Protein AF-A0A953ECZ1-F1 (afdb_monomer)

Foldseek 3Di:
DVPQWDKDKDWQADDVNHTDIDIGTDHPPVVVVRVVVRVVSCVVDPGDPPDDPD

Structure (mmCIF, N/CA/C/O backbone):
data_AF-A0A953ECZ1-F1
#
_entry.id   AF-A0A953ECZ1-F1
#
loop_
_atom_site.group_PDB
_atom_site.id
_atom_site.type_symbol
_atom_site.label_atom_id
_atom_site.label_alt_id
_atom_site.label_comp_id
_atom_site.label_asym_id
_atom_site.label_entity_id
_atom_site.label_seq_id
_atom_site.pdbx_PDB_ins_code
_atom_site.Cartn_x
_atom_site.Cartn_y
_atom_site.Cartn_z
_atom_site.occupancy
_atom_site.B_iso_or_equiv
_atom_site.auth_seq_id
_atom_site.auth_comp_id
_atom_site.auth_asym_id
_atom_site.auth_atom_id
_atom_site.pdbx_PDB_model_num
ATOM 1 N N . PRO A 1 1 ? 14.631 9.106 -0.225 1.00 53.81 1 PRO A N 1
ATOM 2 C CA . PRO A 1 1 ? 14.459 7.740 0.336 1.00 53.81 1 PRO A CA 1
ATOM 3 C C . PRO A 1 1 ? 15.585 6.813 -0.151 1.00 53.81 1 PRO A C 1
ATOM 5 O O . PRO A 1 1 ? 15.808 6.749 -1.355 1.00 53.81 1 PRO A O 1
ATOM 8 N N . LEU A 1 2 ? 16.315 6.152 0.761 1.00 76.38 2 LEU A N 1
ATOM 9 C CA . LEU A 1 2 ? 17.626 5.517 0.503 1.00 76.38 2 LEU A CA 1
ATOM 10 C C . LEU A 1 2 ? 17.684 4.642 -0.767 1.00 76.38 2 LEU A C 1
ATOM 12 O O . LEU A 1 2 ? 18.705 4.596 -1.441 1.00 76.38 2 LEU A O 1
ATOM 16 N N . LEU A 1 3 ? 16.571 3.991 -1.117 1.00 88.75 3 LEU A N 1
ATOM 17 C CA . LEU A 1 3 ? 16.498 3.002 -2.195 1.00 88.75 3 LEU A CA 1
ATOM 18 C C . LEU A 1 3 ? 15.847 3.512 -3.494 1.00 88.75 3 LEU A C 1
ATOM 20 O O . LEU A 1 3 ? 15.828 2.786 -4.485 1.00 88.75 3 LEU A O 1
ATOM 24 N N . SER A 1 4 ? 15.341 4.753 -3.521 1.00 91.12 4 SER A N 1
ATOM 25 C CA . SER A 1 4 ? 14.619 5.329 -4.677 1.00 91.12 4 SER A CA 1
ATOM 26 C C . SER A 1 4 ? 13.471 4.445 -5.197 1.00 91.12 4 SER A C 1
ATOM 28 O O . SER A 1 4 ? 13.258 4.336 -6.405 1.00 91.12 4 SER A O 1
ATOM 30 N N . LEU A 1 5 ? 12.771 3.778 -4.280 1.00 96.12 5 LEU A N 1
ATOM 31 C CA . LEU A 1 5 ? 11.599 2.961 -4.576 1.00 96.12 5 LEU A CA 1
ATOM 32 C C . LEU A 1 5 ? 10.321 3.779 -4.357 1.00 96.12 5 LEU A C 1
ATOM 34 O O . LEU A 1 5 ? 10.286 4.568 -3.403 1.00 96.12 5 LEU A O 1
ATOM 38 N N . PRO A 1 6 ? 9.290 3.602 -5.199 1.00 96.75 6 PRO A N 1
ATOM 39 C CA . PRO A 1 6 ? 7.985 4.191 -4.955 1.00 96.75 6 PRO A CA 1
ATOM 40 C C . PRO A 1 6 ? 7.303 3.503 -3.769 1.00 96.75 6 PRO A C 1
ATOM 42 O O . PRO A 1 6 ? 7.534 2.321 -3.486 1.00 96.75 6 PRO A O 1
ATOM 45 N N . GLY A 1 7 ? 6.438 4.245 -3.085 1.00 96.69 7 GLY A N 1
ATOM 46 C CA . GLY A 1 7 ? 5.637 3.721 -1.991 1.00 96.69 7 GLY A CA 1
ATOM 47 C C . GLY A 1 7 ? 4.294 4.430 -1.872 1.00 96.69 7 GLY A C 1
ATOM 48 O O . GLY A 1 7 ? 4.152 5.571 -2.304 1.00 96.69 7 GLY A O 1
ATOM 49 N N . LEU A 1 8 ? 3.322 3.735 -1.283 1.00 96.88 8 LEU A N 1
ATOM 50 C CA . LEU A 1 8 ? 1.967 4.221 -1.032 1.00 96.88 8 LEU A CA 1
ATOM 51 C 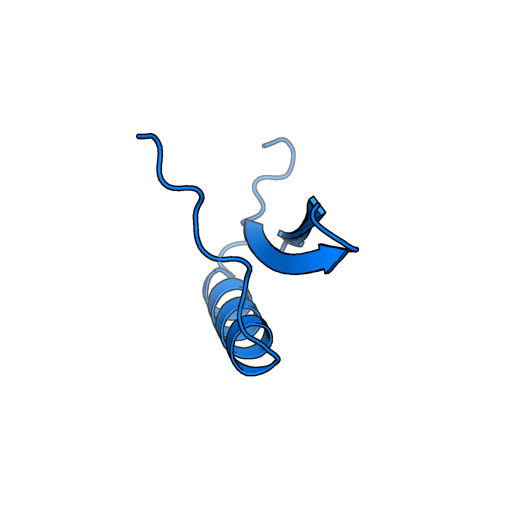C . LEU A 1 8 ? 1.551 3.845 0.394 1.00 96.88 8 LEU A C 1
ATOM 53 O O . LEU A 1 8 ? 1.672 2.684 0.781 1.00 96.88 8 LEU A O 1
ATOM 57 N N . THR A 1 9 ? 1.065 4.815 1.165 1.00 94.94 9 THR A N 1
ATOM 58 C CA . THR A 1 9 ? 0.475 4.572 2.489 1.00 94.94 9 THR A CA 1
ATOM 59 C C . THR A 1 9 ? -1.031 4.463 2.352 1.00 94.94 9 THR A C 1
ATOM 61 O O . THR A 1 9 ? -1.648 5.349 1.764 1.00 94.94 9 THR A O 1
ATOM 64 N N . VAL A 1 10 ? -1.619 3.418 2.930 1.00 91.88 10 VAL A N 1
ATOM 65 C CA . VAL A 1 10 ? -3.075 3.213 2.951 1.00 91.88 10 VAL A CA 1
ATOM 66 C C . VAL A 1 10 ? -3.564 2.913 4.363 1.00 91.88 10 VAL A C 1
ATOM 68 O O . VAL A 1 10 ? -2.850 2.306 5.165 1.00 91.88 10 VAL A O 1
ATOM 71 N N . SER A 1 11 ? -4.792 3.325 4.663 1.00 89.94 11 SER A N 1
ATOM 72 C CA . SER A 1 11 ? -5.497 2.960 5.892 1.00 89.94 11 SER A CA 1
ATOM 73 C C . SER A 1 11 ? -6.233 1.639 5.694 1.00 89.94 11 SER A C 1
ATOM 75 O O . SER A 1 11 ? -6.894 1.442 4.683 1.00 89.94 11 SER A O 1
ATOM 77 N N . THR A 1 12 ? -6.149 0.742 6.672 1.00 90.00 12 THR A N 1
ATOM 78 C CA . THR A 1 12 ? -6.750 -0.603 6.606 1.00 90.00 12 THR A CA 1
ATOM 79 C C . THR A 1 12 ? -7.886 -0.795 7.612 1.00 90.00 12 THR A C 1
ATOM 81 O O . THR A 1 12 ? -8.354 -1.912 7.807 1.00 90.00 12 THR A O 1
ATOM 84 N N . GLY A 1 13 ? -8.314 0.281 8.278 1.00 86.88 13 GLY A N 1
ATOM 85 C CA . GLY A 1 13 ? -9.412 0.283 9.245 1.00 86.88 13 GLY A CA 1
ATOM 86 C C . GLY A 1 13 ? -8.97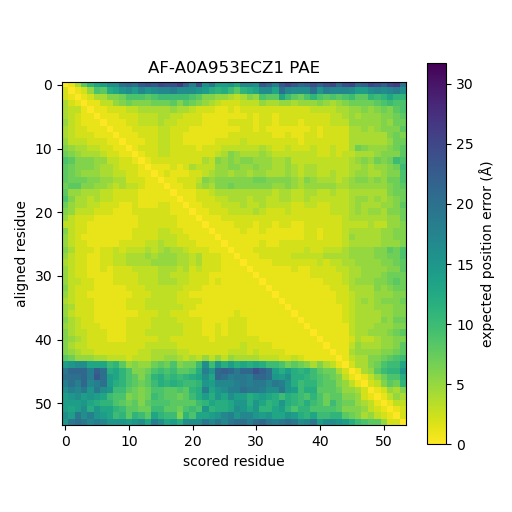9 0.701 10.650 1.00 86.88 13 GLY A C 1
ATOM 87 O O . GLY A 1 13 ? -7.979 1.402 10.829 1.00 86.88 13 GLY A O 1
ATOM 88 N N . LEU A 1 14 ? -9.761 0.282 11.648 1.00 86.88 14 LEU A N 1
ATOM 89 C CA . LEU A 1 14 ? -9.534 0.570 13.064 1.00 86.88 14 LEU A CA 1
ATOM 90 C C . LEU A 1 14 ? -9.258 -0.716 13.853 1.00 86.88 14 LEU A C 1
ATOM 92 O O . LEU A 1 14 ? -9.907 -1.739 13.637 1.00 86.88 14 LEU A O 1
ATOM 96 N N . VAL A 1 15 ? -8.366 -0.631 14.840 1.00 87.88 15 VAL A N 1
ATOM 97 C CA . VAL A 1 15 ? -8.299 -1.579 15.959 1.00 87.88 15 VAL A CA 1
ATOM 98 C C . VAL A 1 15 ? -8.874 -0.872 17.182 1.00 87.88 15 VAL A C 1
ATOM 100 O O . VAL A 1 15 ? -8.252 0.021 17.759 1.00 87.88 15 VAL A O 1
ATOM 103 N N . GLY A 1 16 ? -10.113 -1.218 17.538 1.00 87.88 16 GLY A N 1
ATOM 104 C CA . GLY A 1 16 ? -10.901 -0.424 18.481 1.00 87.88 16 GLY A CA 1
ATOM 105 C C . GLY A 1 16 ? -11.188 0.962 17.901 1.00 87.88 16 GLY A C 1
ATOM 106 O O . GLY A 1 16 ? -11.883 1.077 16.897 1.00 87.88 16 GLY A O 1
ATOM 107 N N . THR A 1 17 ? -10.633 2.006 18.517 1.00 85.56 17 THR A N 1
ATOM 108 C CA . THR A 1 17 ? -10.737 3.406 18.059 1.00 85.56 17 THR A CA 1
ATOM 109 C C . THR A 1 17 ? -9.458 3.921 17.394 1.00 85.56 17 THR A C 1
ATOM 111 O O . THR A 1 17 ? -9.368 5.104 17.078 1.00 85.56 17 THR A O 1
ATOM 114 N N . VAL A 1 18 ? -8.442 3.070 17.217 1.00 87.31 18 VAL A N 1
ATOM 115 C CA . VAL A 1 18 ? -7.120 3.482 16.724 1.00 87.31 18 VAL A CA 1
ATOM 116 C C . VAL A 1 18 ? -6.989 3.159 15.234 1.00 87.31 18 VAL A C 1
ATOM 118 O O . VAL A 1 18 ? -7.155 1.991 14.871 1.00 87.31 18 VAL A O 1
ATOM 121 N N . PRO A 1 19 ? -6.677 4.138 14.362 1.00 87.38 19 PRO A N 1
ATOM 122 C CA . PRO A 1 19 ? -6.460 3.882 12.945 1.00 87.38 19 PRO A CA 1
ATOM 123 C C . PRO A 1 19 ? -5.175 3.099 12.710 1.00 87.38 19 PRO A C 1
ATOM 125 O O . PRO A 1 19 ? -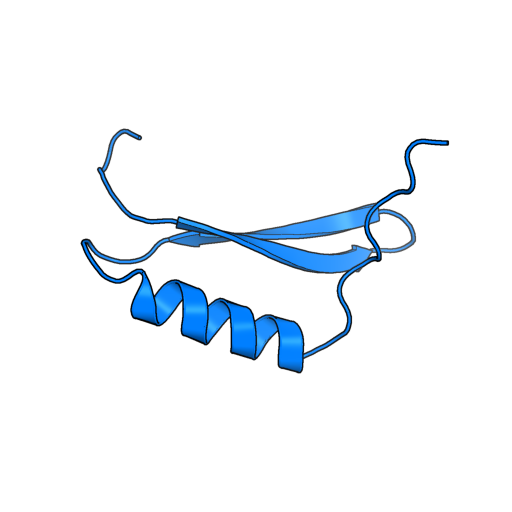4.123 3.405 13.270 1.00 87.38 19 PRO A O 1
ATOM 128 N N . VAL A 1 20 ? -5.275 2.093 11.845 1.00 89.81 20 VAL A N 1
ATOM 129 C CA . VAL A 1 20 ? -4.147 1.272 11.407 1.00 89.81 20 VAL A CA 1
ATOM 130 C C . VAL A 1 20 ? -3.982 1.423 9.901 1.00 89.81 20 VAL A C 1
ATOM 132 O O . VAL A 1 20 ? -4.956 1.538 9.155 1.00 89.81 20 VAL A O 1
ATOM 135 N N . GLY A 1 21 ? -2.730 1.448 9.456 1.00 90.81 21 GLY A N 1
ATOM 136 C CA . GLY A 1 21 ? -2.377 1.520 8.048 1.00 90.81 21 GLY A CA 1
ATOM 137 C C . GLY A 1 21 ? -1.118 0.725 7.740 1.00 90.81 21 GLY A C 1
ATOM 138 O O . GLY A 1 21 ? -0.409 0.270 8.640 1.00 90.81 21 GLY A O 1
ATOM 139 N N . VAL A 1 22 ? -0.846 0.569 6.451 1.00 93.75 22 VAL A N 1
ATOM 140 C CA . VAL A 1 22 ? 0.327 -0.138 5.933 1.00 93.75 22 VAL A CA 1
ATOM 141 C C . VAL A 1 22 ? 1.057 0.722 4.905 1.0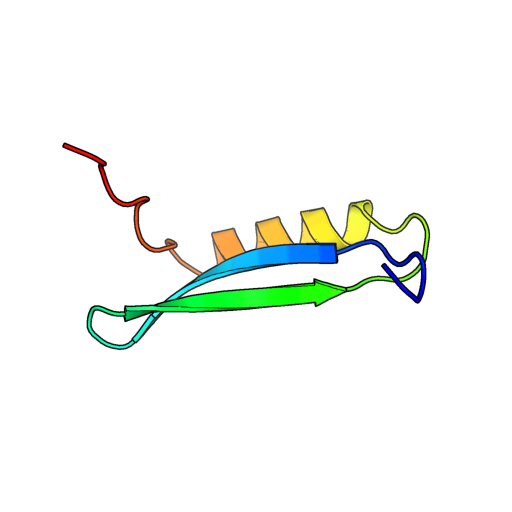0 93.75 22 VAL A C 1
ATOM 143 O O . VAL A 1 22 ? 0.446 1.527 4.201 1.00 93.75 22 VAL A O 1
ATOM 146 N N . GLN A 1 23 ? 2.376 0.538 4.816 1.00 96.19 23 GLN A N 1
ATOM 147 C CA . GLN A 1 23 ? 3.223 1.133 3.784 1.00 96.19 23 GLN A CA 1
ATOM 148 C C . GLN A 1 23 ? 3.499 0.086 2.706 1.00 96.19 23 GLN A C 1
ATOM 150 O O . GLN A 1 23 ? 4.230 -0.879 2.931 1.00 96.19 23 GLN A O 1
ATOM 155 N N . LEU A 1 24 ? 2.953 0.305 1.519 1.00 96.56 24 LEU A N 1
ATOM 156 C CA . LEU A 1 24 ? 3.269 -0.467 0.328 1.00 96.56 24 LEU A CA 1
ATOM 157 C C . LEU A 1 24 ? 4.562 0.069 -0.294 1.00 96.56 24 LEU A C 1
ATOM 159 O O . LEU A 1 24 ? 4.787 1.282 -0.327 1.00 96.56 24 LEU A O 1
ATOM 163 N N . VAL A 1 25 ? 5.406 -0.829 -0.798 1.00 97.06 25 VAL A N 1
ATOM 164 C CA . VAL A 1 25 ? 6.643 -0.503 -1.523 1.00 97.06 25 VAL A CA 1
ATOM 165 C C . VAL A 1 25 ? 6.706 -1.387 -2.758 1.00 97.06 25 VAL A C 1
ATOM 167 O O . VAL A 1 25 ? 6.516 -2.598 -2.659 1.00 97.06 25 VAL A O 1
ATOM 170 N N . ALA A 1 26 ? 6.980 -0.793 -3.916 1.00 97.00 26 ALA A N 1
ATOM 171 C CA . ALA A 1 26 ? 7.093 -1.520 -5.176 1.00 97.00 26 ALA A CA 1
ATOM 172 C C . ALA A 1 26 ? 8.478 -1.344 -5.812 1.00 97.00 26 ALA A C 1
ATOM 174 O O . ALA A 1 26 ? 9.316 -0.567 -5.347 1.00 97.00 26 ALA A O 1
ATOM 175 N N . GLY A 1 27 ? 8.727 -2.092 -6.891 1.00 96.56 27 GLY A N 1
ATOM 176 C CA . GLY A 1 27 ? 9.882 -1.863 -7.758 1.00 96.56 27 GLY A CA 1
ATOM 177 C C . GLY A 1 27 ? 9.839 -0.478 -8.417 1.00 96.56 27 GLY A C 1
ATOM 178 O O . GLY A 1 27 ? 8.817 0.203 -8.407 1.00 96.56 27 GLY A O 1
ATOM 179 N N . ARG A 1 28 ? 10.960 -0.050 -9.007 1.00 95.44 28 ARG A N 1
ATOM 180 C CA . ARG A 1 28 ? 11.057 1.258 -9.681 1.00 95.44 28 ARG A CA 1
ATOM 181 C C . ARG A 1 28 ? 10.015 1.391 -10.793 1.00 95.44 28 ARG A C 1
ATOM 183 O O . ARG A 1 28 ? 9.843 0.452 -11.567 1.00 95.44 28 ARG A O 1
ATOM 190 N N . TYR A 1 29 ? 9.403 2.574 -10.888 1.00 95.00 29 TYR A N 1
ATOM 191 C CA . TYR A 1 29 ? 8.415 2.931 -11.915 1.00 95.00 29 TYR A CA 1
ATOM 192 C C . TYR A 1 29 ? 7.147 2.059 -11.900 1.00 95.00 29 TYR A C 1
ATOM 194 O O . TYR A 1 29 ? 6.497 1.898 -12.933 1.00 95.00 29 TYR A O 1
ATOM 202 N N . ARG A 1 30 ? 6.839 1.430 -10.752 1.00 97.69 30 ARG A N 1
ATOM 203 C CA . ARG A 1 30 ? 5.663 0.566 -10.561 1.00 97.69 30 ARG A CA 1
ATOM 204 C C . ARG A 1 30 ? 4.580 1.195 -9.687 1.00 97.69 30 ARG A C 1
ATOM 206 O O . ARG A 1 30 ? 3.954 0.527 -8.863 1.00 97.69 30 ARG A O 1
ATOM 213 N N . GLU A 1 31 ? 4.363 2.494 -9.845 1.00 98.00 31 GLU A N 1
ATOM 214 C CA . GLU A 1 31 ? 3.237 3.211 -9.247 1.00 98.00 31 GLU A CA 1
ATOM 215 C C . GLU A 1 31 ? 1.890 2.622 -9.703 1.00 98.00 31 GLU A C 1
ATOM 217 O O . GLU A 1 31 ? 0.938 2.631 -8.929 1.00 98.00 31 GLU A O 1
ATOM 222 N N . ASP A 1 32 ? 1.837 2.016 -10.897 1.00 98.12 32 ASP A N 1
ATOM 223 C CA . ASP A 1 32 ? 0.687 1.251 -11.400 1.00 98.12 32 ASP A CA 1
ATOM 224 C C . ASP A 1 32 ? 0.255 0.145 -10.425 1.00 98.12 32 ASP A C 1
ATOM 226 O O . ASP A 1 32 ? -0.924 0.032 -10.091 1.00 98.12 32 ASP A O 1
ATOM 230 N N . LEU A 1 33 ? 1.211 -0.636 -9.913 1.00 98.06 33 LEU A N 1
ATOM 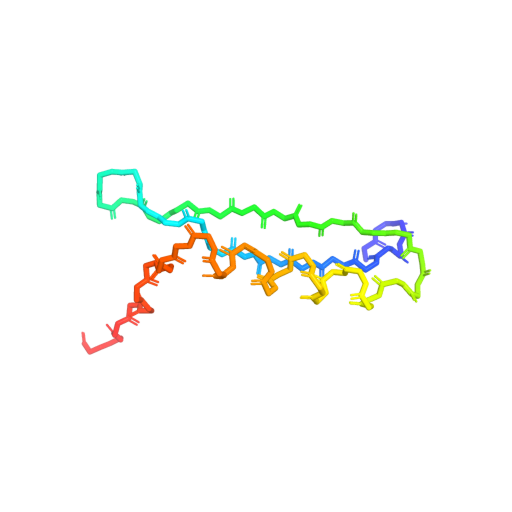231 C CA . LEU A 1 33 ? 0.929 -1.705 -8.956 1.00 98.06 33 LEU A CA 1
ATOM 232 C C . LEU A 1 33 ? 0.517 -1.167 -7.597 1.00 98.06 33 LEU A C 1
ATOM 234 O O . LEU A 1 33 ? -0.329 -1.768 -6.943 1.00 98.06 33 LEU A O 1
ATOM 238 N N . LEU A 1 34 ? 1.125 -0.065 -7.158 1.00 98.19 34 LEU A N 1
ATOM 239 C CA . LEU A 1 34 ? 0.765 0.548 -5.884 1.00 98.19 34 LEU A CA 1
ATOM 240 C C . LEU A 1 34 ? -0.676 1.053 -5.917 1.00 98.19 34 LEU A C 1
ATOM 242 O O . LEU A 1 34 ? -1.415 0.796 -4.974 1.00 98.19 34 LEU A O 1
ATOM 246 N N . LEU A 1 35 ? -1.091 1.703 -7.007 1.00 97.69 35 LEU A N 1
ATOM 247 C CA . LEU A 1 35 ? -2.463 2.180 -7.176 1.00 97.69 35 LEU A CA 1
ATOM 248 C C . LEU A 1 35 ? -3.458 1.021 -7.295 1.00 97.69 35 LEU A C 1
ATOM 250 O O . LEU A 1 35 ? -4.472 1.039 -6.605 1.00 97.69 35 LEU A O 1
ATOM 254 N N . ALA A 1 36 ? -3.138 -0.019 -8.071 1.00 98.25 36 ALA A N 1
ATOM 255 C CA . ALA A 1 36 ? -3.984 -1.211 -8.171 1.00 98.25 36 ALA A CA 1
ATOM 256 C C . ALA A 1 36 ? -4.130 -1.941 -6.821 1.00 98.25 36 ALA A C 1
ATOM 258 O O . ALA A 1 36 ? -5.212 -2.405 -6.467 1.00 98.25 36 ALA A 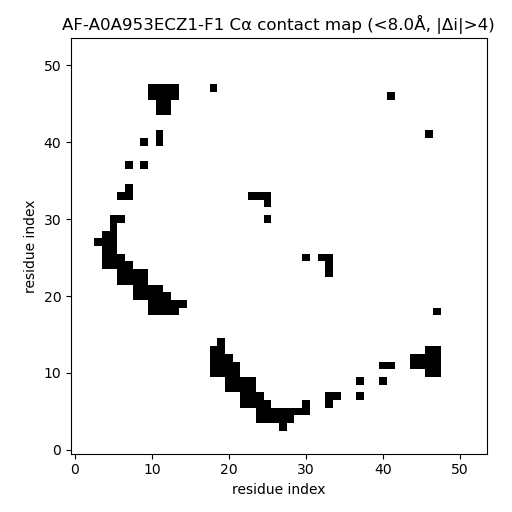O 1
ATOM 259 N N . ALA A 1 37 ? -3.049 -2.029 -6.040 1.00 96.50 37 ALA A N 1
ATOM 260 C CA . ALA A 1 37 ? -3.097 -2.583 -4.691 1.00 96.50 37 ALA A CA 1
ATOM 261 C C . ALA A 1 37 ? -3.903 -1.690 -3.736 1.00 96.50 37 ALA A C 1
ATOM 263 O O . ALA A 1 37 ? -4.654 -2.212 -2.916 1.00 96.50 37 ALA A O 1
ATOM 264 N N . GLY A 1 38 ? -3.772 -0.365 -3.850 1.00 94.81 38 GLY A N 1
ATOM 265 C CA . GLY A 1 38 ? -4.565 0.600 -3.090 1.00 94.81 38 GLY A CA 1
ATOM 266 C C . GLY A 1 38 ? -6.061 0.433 -3.344 1.00 94.81 38 GLY A C 1
ATOM 267 O O . GLY A 1 38 ? -6.816 0.258 -2.395 1.00 94.81 38 GLY A O 1
ATOM 268 N N . GLU A 1 39 ? -6.467 0.368 -4.612 1.00 95.38 39 GLU A N 1
ATOM 269 C CA . GLU A 1 39 ? -7.857 0.127 -5.014 1.00 95.38 39 GLU A CA 1
ATOM 270 C C . GLU A 1 39 ? -8.383 -1.213 -4.478 1.00 95.38 39 GLU A C 1
ATOM 272 O O . GLU A 1 39 ? -9.485 -1.280 -3.936 1.00 95.38 39 GLU A O 1
ATOM 277 N N . ALA A 1 40 ? -7.581 -2.280 -4.550 1.00 95.06 40 ALA A N 1
ATOM 278 C CA . ALA A 1 40 ? -7.958 -3.577 -3.991 1.00 95.06 40 ALA A CA 1
ATOM 279 C C . ALA A 1 40 ? -8.134 -3.539 -2.460 1.00 95.06 40 ALA A C 1
ATOM 281 O O . ALA A 1 40 ? -9.007 -4.224 -1.926 1.00 95.06 40 ALA A O 1
ATOM 282 N N . ILE A 1 41 ? -7.322 -2.748 -1.751 1.00 92.19 41 ILE A N 1
ATOM 283 C CA . ILE A 1 41 ? -7.426 -2.562 -0.296 1.00 92.19 41 ILE A CA 1
ATOM 284 C C . ILE A 1 41 ? -8.662 -1.731 0.059 1.00 92.19 41 ILE A C 1
ATOM 286 O O . ILE A 1 41 ? -9.387 -2.107 0.977 1.00 92.19 41 ILE A O 1
ATOM 290 N N . GLU A 1 42 ? -8.946 -0.657 -0.680 1.00 90.62 42 GLU A N 1
ATOM 291 C CA . GLU A 1 42 ? -10.169 0.138 -0.503 1.00 90.62 42 GLU A CA 1
ATOM 292 C C . GLU A 1 42 ? -11.432 -0.688 -0.782 1.00 90.62 42 GLU A C 1
ATOM 294 O O . GLU A 1 42 ? -12.408 -0.616 -0.038 1.00 90.62 42 GLU A O 1
ATOM 299 N N . ALA A 1 43 ? -11.411 -1.543 -1.808 1.00 92.12 43 ALA A N 1
ATOM 300 C CA . ALA A 1 43 ? -12.522 -2.439 -2.118 1.00 92.12 43 ALA A CA 1
ATOM 301 C C . ALA A 1 43 ? -12.758 -3.507 -1.031 1.00 92.12 43 ALA A C 1
ATOM 303 O O . ALA A 1 43 ? -13.867 -4.029 -0.909 1.00 92.12 43 ALA A O 1
ATOM 304 N N . ALA A 1 44 ? -11.736 -3.837 -0.236 1.00 89.00 44 ALA A N 1
ATOM 305 C CA . ALA A 1 44 ? -11.828 -4.829 0.832 1.00 89.00 44 ALA A CA 1
ATOM 306 C C . ALA A 1 44 ? -12.497 -4.297 2.117 1.00 89.00 44 ALA A C 1
ATOM 308 O O . ALA A 1 44 ? -12.833 -5.094 2.996 1.00 89.00 44 ALA A O 1
ATOM 309 N N . GLY A 1 45 ? -12.721 -2.985 2.247 1.00 81.81 45 GLY A N 1
ATOM 310 C CA . GLY A 1 45 ? -13.417 -2.401 3.393 1.00 81.81 45 GLY A CA 1
ATOM 311 C C . GLY A 1 45 ? -13.286 -0.883 3.481 1.00 81.81 45 GLY A C 1
ATOM 312 O O . GLY A 1 45 ? -12.426 -0.276 2.858 1.00 81.81 45 GLY A O 1
ATOM 313 N N . VAL A 1 46 ? -14.143 -0.257 4.292 1.00 65.19 46 VAL A N 1
ATOM 314 C CA . VAL A 1 46 ? -14.157 1.205 4.439 1.00 65.19 46 VAL A CA 1
ATOM 315 C C . VAL A 1 46 ? -13.019 1.643 5.375 1.00 65.19 46 VAL A C 1
ATOM 317 O O . VAL A 1 46 ? -13.015 1.237 6.544 1.00 65.19 46 VAL A O 1
ATOM 320 N N . PRO A 1 47 ? -12.059 2.466 4.913 1.00 66.31 47 PRO A N 1
ATOM 321 C CA . PRO A 1 47 ? -11.050 3.035 5.792 1.00 66.31 47 PRO A CA 1
ATOM 322 C C . PRO A 1 47 ? -11.700 3.952 6.831 1.00 66.31 47 PRO A C 1
ATOM 324 O O . PRO A 1 47 ? -12.777 4.508 6.614 1.00 66.31 47 PRO A O 1
ATOM 327 N N . ALA A 1 48 ? -11.041 4.120 7.979 1.00 69.19 48 ALA A N 1
ATOM 328 C CA . ALA A 1 48 ? -11.491 5.088 8.971 1.00 69.19 48 ALA A CA 1
ATOM 329 C C . ALA A 1 48 ? -11.652 6.463 8.303 1.00 69.19 48 ALA A C 1
ATOM 331 O O . ALA A 1 48 ? -10.739 6.912 7.607 1.00 69.19 48 ALA A O 1
ATOM 332 N N . SER A 1 49 ? -12.808 7.109 8.499 1.00 70.88 49 SER A N 1
ATOM 333 C CA . SER A 1 49 ? -13.025 8.473 8.010 1.00 70.88 49 SER A CA 1
ATOM 334 C C . SER A 1 49 ? -11.869 9.362 8.473 1.00 70.88 49 SER A C 1
ATOM 336 O O . SER A 1 49 ? -11.456 9.235 9.633 1.00 7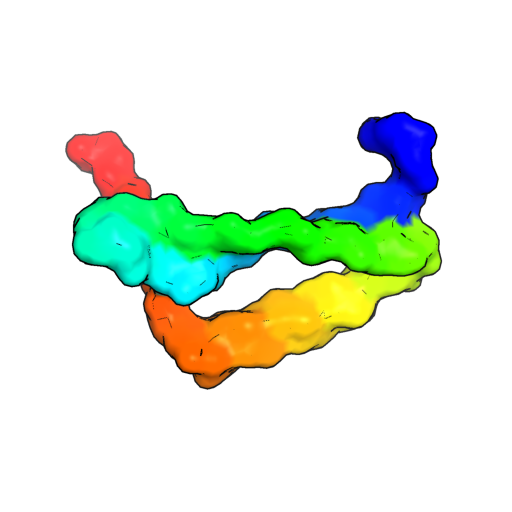0.88 49 SER A O 1
ATOM 338 N N . PRO A 1 50 ? -11.358 10.269 7.617 1.00 73.00 50 PRO A N 1
ATOM 339 C CA . PRO A 1 50 ? -10.435 11.300 8.059 1.00 73.00 50 PRO A CA 1
ATOM 340 C C . PRO A 1 50 ? -10.977 11.997 9.308 1.00 73.00 50 PRO A C 1
ATOM 342 O O . PRO A 1 50 ? -12.185 12.226 9.423 1.00 73.00 50 PRO A O 1
ATOM 345 N N . VAL A 1 51 ? -10.080 12.305 10.244 1.00 77.31 51 VAL A N 1
ATOM 346 C CA . VAL A 1 51 ? -10.430 13.094 11.427 1.00 77.31 51 VAL A CA 1
ATOM 347 C C . VAL A 1 51 ? -10.777 14.507 10.962 1.00 77.31 51 VAL A C 1
ATOM 349 O O . VAL A 1 51 ? -9.974 15.135 10.271 1.00 77.31 51 VAL A O 1
ATOM 352 N N . ASP A 1 52 ? -11.962 14.987 11.335 1.00 80.00 52 ASP A N 1
ATOM 353 C CA . ASP A 1 52 ? -12.3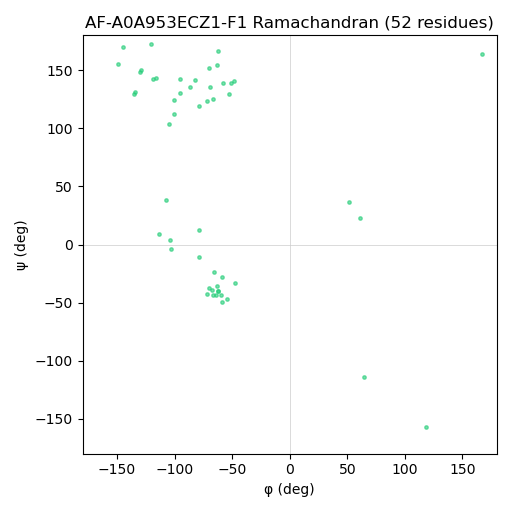64 16.381 11.135 1.00 80.00 52 ASP A CA 1
ATOM 354 C C . ASP A 1 52 ? -11.577 17.276 12.117 1.00 80.00 52 ASP A C 1
ATOM 356 O O . ASP A 1 52 ? -11.595 16.994 13.319 1.00 80.00 52 ASP A O 1
ATOM 360 N N . PRO A 1 53 ? -10.834 18.298 11.650 1.00 75.12 53 PRO A N 1
ATOM 361 C CA . PRO A 1 53 ? -9.991 19.132 12.508 1.00 75.12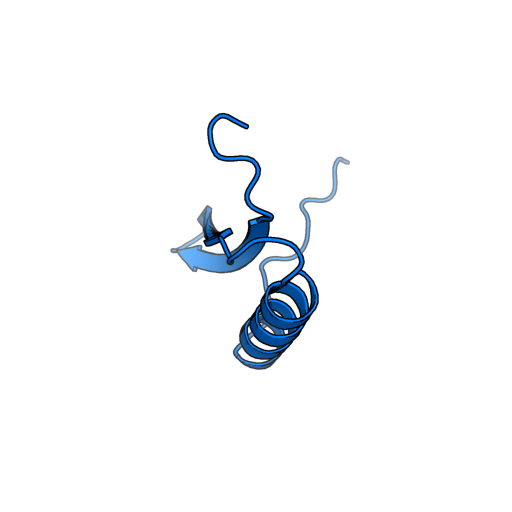 53 PRO A CA 1
ATOM 362 C C . PRO A 1 53 ? -10.730 20.222 13.315 1.00 75.12 53 PRO A C 1
ATOM 364 O O . PRO A 1 53 ? -10.050 21.108 13.835 1.00 75.12 53 PRO A O 1
ATOM 367 N N . THR A 1 54 ? -12.069 20.212 13.400 1.00 71.81 54 THR A N 1
ATOM 368 C CA . THR A 1 54 ? -12.859 21.185 14.195 1.00 71.81 54 THR A CA 1
ATOM 369 C C . THR A 1 54 ? -12.496 21.243 15.672 1.00 71.81 54 THR A C 1
ATOM 371 O O . THR A 1 54 ? -12.332 20.162 16.282 1.00 71.81 54 THR A O 1
#

Sequence (54 aa):
PLLSLPGLTVSTGLVGTVPVGVQLVAGRYREDLLLAAGEAIEAAGVPASPVDPT

Radius of gyration: 13.14 Å; Cα contacts (8 Å, |Δi|>4): 70; chains: 1; bounding box: 32×26×30 Å

Mean predicted aligned error: 5.0 Å

pLDDT: mean 88.58, std 10.25, range [53.81, 98.25]

Secondary structure (DSSP, 8-state):
-TT---EEEEEEEEETTEEEEEEEE-STT-HHHHHHHHHHHHHTSPPPPPPP--

Nearest PDB structures (foldseek):
  2n2j-assembly1_B  TM=5.526E-01  e=8.662E+00  Human herpesvirus 4 strain B95-8
  3zqp-assembly1_C  TM=3.063E-01  e=5.505E+00  Bacillus phage SF6

Solvent-accessible surface area (backbone atoms only — not comparable to full-atom values): 3515 Å² total; per-residue (Å²): 115,101,79,71,53,49,69,46,79,47,62,78,19,60,64,87,92,43,82,41,65,50,78,48,75,45,59,73,94,33,61,69,57,49,51,54,50,48,52,54,53,53,74,73,45,78,49,64,74,80,82,77,90,124